Protein AF-A0A842HIH7-F1 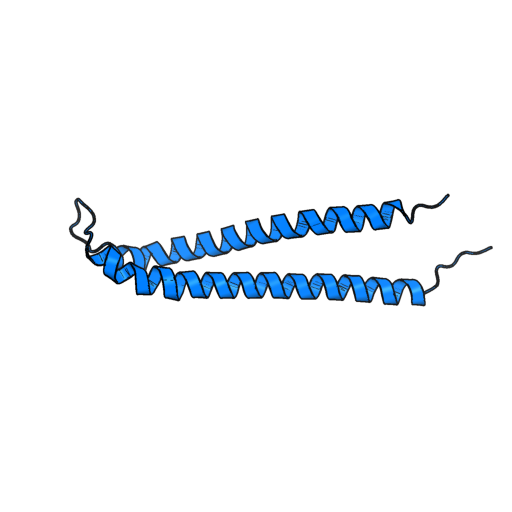(afdb_monomer)

Structure (mmCIF, N/CA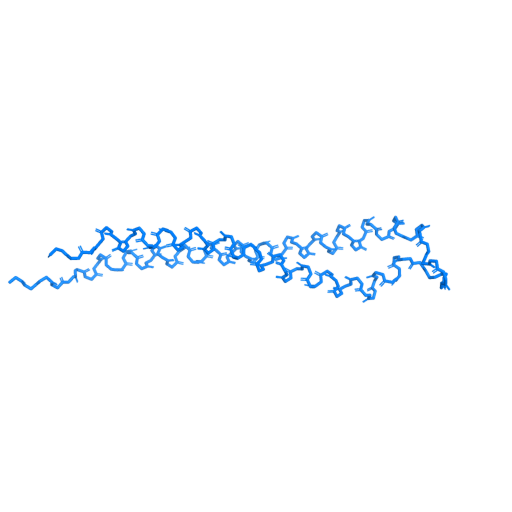/C/O backbone):
data_AF-A0A842HIH7-F1
#
_entry.id   AF-A0A842HIH7-F1
#
loop_
_atom_site.group_PDB
_atom_site.id
_atom_site.type_symbol
_atom_site.label_atom_id
_atom_site.label_alt_id
_atom_site.label_comp_id
_atom_site.label_asym_id
_atom_site.label_entity_id
_atom_site.label_seq_id
_atom_site.pdbx_PDB_ins_code
_atom_site.Cartn_x
_atom_site.Cartn_y
_atom_site.Cartn_z
_atom_site.occupancy
_atom_site.B_iso_or_equiv
_atom_site.auth_seq_id
_atom_site.auth_comp_id
_atom_site.auth_asym_id
_atom_site.auth_atom_id
_atom_site.pdbx_PDB_model_num
ATOM 1 N N . MET A 1 1 ? -29.312 6.437 46.058 1.00 50.38 1 MET A N 1
ATOM 2 C CA . MET A 1 1 ? -28.886 5.415 45.086 1.00 50.38 1 MET A CA 1
ATOM 3 C C . MET A 1 1 ? -27.870 6.079 44.171 1.00 50.38 1 MET A C 1
ATOM 5 O O . MET A 1 1 ? -28.249 6.729 43.211 1.00 50.38 1 MET A O 1
ATOM 9 N N . SER A 1 2 ? -26.602 6.107 44.581 1.00 57.19 2 SER A N 1
ATOM 10 C CA . SER A 1 2 ? -25.519 6.648 43.760 1.00 57.19 2 SER A CA 1
ATOM 11 C C . SER A 1 2 ? -25.033 5.517 42.867 1.00 57.19 2 SER A C 1
ATOM 13 O O . SER A 1 2 ? -24.237 4.692 43.315 1.00 57.19 2 SER A O 1
ATOM 15 N N . ASP A 1 3 ? -25.533 5.455 41.637 1.00 60.69 3 ASP A N 1
ATOM 16 C CA . ASP A 1 3 ? -24.979 4.583 40.604 1.00 60.69 3 ASP A CA 1
ATOM 17 C C . ASP A 1 3 ? -23.606 5.126 40.190 1.00 60.69 3 ASP A C 1
ATOM 19 O O . ASP A 1 3 ? -23.423 5.744 39.145 1.00 60.69 3 ASP A O 1
ATOM 23 N N . THR A 1 4 ? -22.613 4.954 41.063 1.00 67.81 4 THR A N 1
ATOM 24 C CA . THR A 1 4 ? -21.209 5.053 40.683 1.00 67.81 4 THR A CA 1
ATOM 25 C C . THR A 1 4 ? -20.913 3.847 39.796 1.00 67.81 4 THR A C 1
ATOM 27 O O . THR A 1 4 ? -20.966 2.722 40.301 1.00 67.81 4 THR A O 1
ATOM 30 N N . PRO A 1 5 ? -20.632 4.028 38.493 1.00 63.78 5 PRO A N 1
ATOM 31 C CA . PRO A 1 5 ? -20.384 2.906 37.602 1.00 63.78 5 PRO A CA 1
ATOM 32 C C . PRO A 1 5 ? -19.177 2.101 38.091 1.00 63.78 5 PRO A C 1
ATOM 34 O O . PRO A 1 5 ? -18.113 2.660 38.365 1.00 63.78 5 PRO A O 1
ATOM 37 N N . ASP A 1 6 ? -19.348 0.781 38.191 1.00 69.38 6 ASP A N 1
ATOM 38 C CA . ASP A 1 6 ? -18.313 -0.144 38.648 1.00 69.38 6 ASP A CA 1
ATOM 39 C C . ASP A 1 6 ? -17.038 -0.003 37.779 1.00 69.38 6 ASP A C 1
ATOM 41 O O . ASP A 1 6 ? -17.088 -0.240 36.558 1.00 69.38 6 ASP A O 1
ATOM 45 N N . PRO A 1 7 ? -15.879 0.361 38.367 1.00 61.97 7 PRO A N 1
ATOM 46 C CA . PRO A 1 7 ? -14.618 0.526 37.647 1.00 61.97 7 PRO A CA 1
ATOM 47 C C . PRO A 1 7 ? -14.127 -0.763 36.967 1.00 61.97 7 PRO A C 1
ATOM 49 O O . PRO A 1 7 ? -13.326 -0.686 36.032 1.00 61.97 7 PRO A O 1
ATOM 52 N N . LEU A 1 8 ? -14.607 -1.945 37.366 1.00 61.31 8 LEU A N 1
ATOM 53 C CA . LEU A 1 8 ? -14.252 -3.215 36.725 1.00 61.31 8 LEU A CA 1
ATOM 54 C C . LEU A 1 8 ? -14.980 -3.411 35.386 1.00 61.31 8 LEU A C 1
ATOM 56 O O . LEU A 1 8 ? -14.373 -3.876 34.415 1.00 61.31 8 LEU A O 1
ATOM 60 N N . SER A 1 9 ? -16.229 -2.945 35.282 1.00 68.75 9 SER A N 1
ATOM 61 C CA . SER A 1 9 ? -17.026 -3.016 34.047 1.00 68.75 9 SER A CA 1
ATOM 62 C C . SER A 1 9 ? -16.475 -2.125 32.918 1.00 68.75 9 SER A C 1
ATOM 64 O O . SER A 1 9 ? -16.646 -2.428 31.730 1.00 68.75 9 SER A O 1
ATOM 66 N N . SER A 1 10 ? -15.778 -1.040 33.281 1.00 65.06 10 SER A N 1
ATOM 67 C CA . SER A 1 10 ? -15.153 -0.092 32.348 1.00 65.06 10 SER A CA 1
ATOM 68 C C . SER A 1 10 ? -13.760 -0.542 31.888 1.00 65.06 10 SER A C 1
ATOM 70 O O . SER A 1 10 ? -13.390 -0.315 30.733 1.00 65.06 10 SER A O 1
ATOM 72 N N . ARG A 1 11 ? -13.001 -1.241 32.748 1.00 70.44 11 ARG A N 1
ATOM 73 C CA . ARG A 1 11 ? -11.682 -1.807 32.410 1.00 70.44 11 ARG A CA 1
ATOM 74 C C . ARG A 1 11 ? -11.781 -2.936 31.384 1.00 70.44 11 ARG A C 1
ATOM 76 O O . ARG A 1 11 ? -11.049 -2.901 30.397 1.00 70.44 11 ARG A O 1
ATOM 83 N N . GLY A 1 12 ? -12.704 -3.885 31.567 1.00 73.88 12 GLY A N 1
ATOM 84 C CA . GLY A 1 12 ? -12.901 -4.999 30.627 1.00 73.88 12 GLY A CA 1
ATOM 85 C C . GLY A 1 12 ? -13.333 -4.533 29.229 1.00 73.88 12 GLY A C 1
ATOM 86 O O . GLY A 1 12 ? -12.745 -4.940 28.227 1.00 73.88 12 GLY A O 1
ATOM 87 N N . ARG A 1 13 ? -14.284 -3.589 29.158 1.00 69.75 13 ARG A N 1
ATOM 88 C CA . ARG A 1 13 ? -14.729 -2.975 27.891 1.00 69.75 13 ARG A CA 1
ATOM 89 C C . ARG A 1 13 ? -13.622 -2.180 27.194 1.00 69.75 13 ARG A C 1
ATOM 91 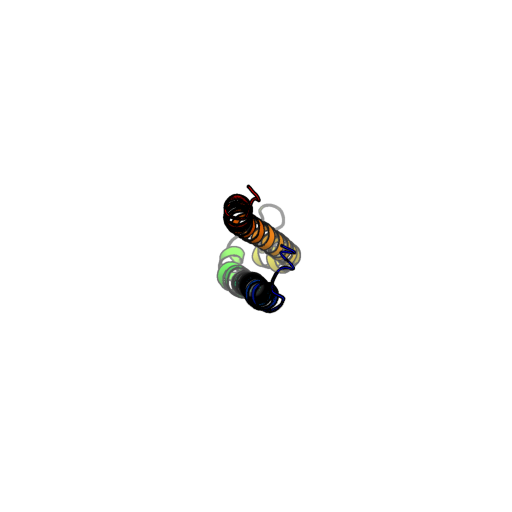O O . ARG A 1 13 ? -13.439 -2.333 25.990 1.00 69.75 13 ARG A O 1
ATOM 98 N N . ARG A 1 14 ? -12.827 -1.390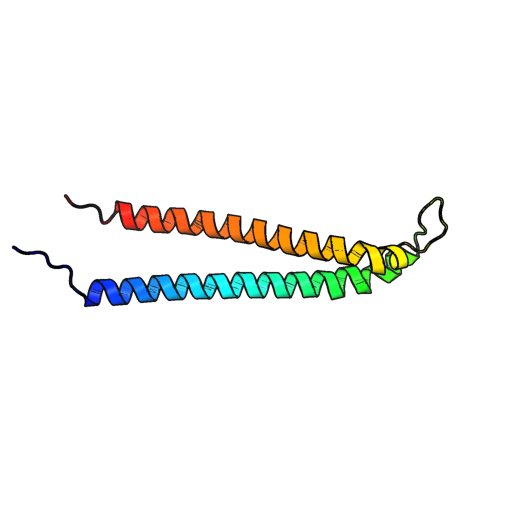 27.930 1.00 69.06 14 ARG A N 1
ATOM 99 C CA . ARG A 1 14 ? -11.664 -0.678 27.362 1.00 69.06 14 ARG A CA 1
ATOM 100 C C . ARG A 1 14 ? -10.629 -1.631 26.770 1.00 69.06 14 ARG A C 1
ATOM 102 O O . ARG A 1 14 ? -10.118 -1.362 25.689 1.00 69.06 14 ARG A O 1
ATOM 109 N N . GLN A 1 15 ? -10.335 -2.744 27.441 1.00 76.56 15 GLN A N 1
ATOM 110 C CA . GLN A 1 15 ? -9.386 -3.737 26.930 1.00 76.56 15 GLN A CA 1
ATOM 111 C C . GLN A 1 15 ? -9.890 -4.420 25.651 1.00 76.56 15 GLN A C 1
ATOM 113 O O . GLN A 1 15 ? -9.102 -4.634 24.729 1.00 76.56 15 GLN A O 1
ATOM 118 N N . ALA A 1 16 ? -11.193 -4.711 25.564 1.00 75.19 16 ALA A N 1
ATOM 119 C CA . ALA A 1 16 ? -11.806 -5.242 24.347 1.00 75.19 16 ALA A CA 1
ATOM 120 C C . ALA A 1 16 ? -11.700 -4.250 23.171 1.00 75.19 16 ALA A C 1
ATOM 122 O O . ALA A 1 16 ? -11.284 -4.639 22.079 1.00 75.19 16 ALA A O 1
ATOM 123 N N . LEU A 1 17 ? -11.969 -2.960 23.414 1.00 73.06 17 LEU A N 1
ATOM 124 C CA . LEU A 1 17 ? -11.827 -1.898 22.409 1.00 73.06 17 LEU A CA 1
ATOM 125 C C . LEU A 1 17 ? -10.373 -1.732 21.934 1.00 73.06 17 LEU A C 1
ATOM 127 O O . LEU A 1 17 ? -10.123 -1.656 20.733 1.00 73.06 17 LEU A O 1
ATOM 131 N N . LEU A 1 18 ? -9.402 -1.739 22.854 1.00 75.81 18 LEU A N 1
ATOM 132 C CA . LEU A 1 18 ? -7.975 -1.633 22.521 1.00 75.81 18 LEU A CA 1
ATOM 133 C C . LEU A 1 18 ? -7.480 -2.830 21.694 1.00 75.81 18 LEU A C 1
ATOM 135 O O . LEU A 1 18 ? -6.719 -2.645 20.745 1.00 75.81 18 LEU A O 1
ATOM 139 N N . ARG A 1 19 ? -7.934 -4.055 22.004 1.00 74.44 19 ARG A N 1
ATOM 140 C CA . ARG A 1 19 ? -7.595 -5.257 21.218 1.00 74.44 19 ARG A CA 1
ATOM 141 C C . ARG A 1 19 ? -8.166 -5.205 19.805 1.00 74.44 19 ARG A C 1
ATOM 143 O O . ARG A 1 19 ? -7.453 -5.556 18.866 1.00 74.44 19 ARG A O 1
ATOM 150 N N . ALA A 1 20 ? -9.408 -4.748 19.645 1.00 73.75 20 ALA A N 1
ATO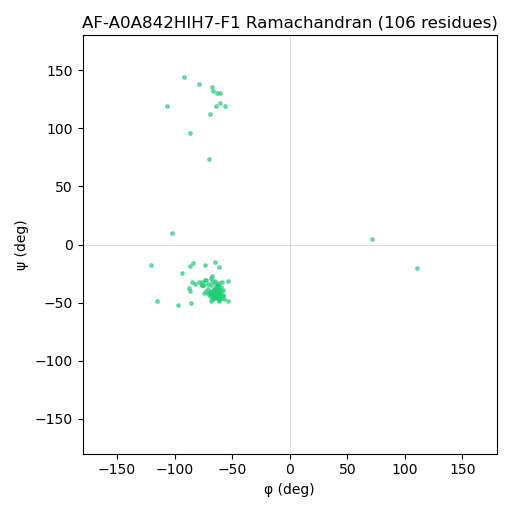M 151 C CA . ALA A 1 20 ? -10.012 -4.563 18.327 1.00 73.75 20 ALA A CA 1
ATOM 152 C C . ALA A 1 20 ? -9.227 -3.535 17.493 1.00 73.75 20 ALA A C 1
ATOM 154 O O . ALA A 1 20 ? -8.917 -3.788 16.329 1.00 73.75 20 ALA A O 1
ATOM 155 N N . TYR A 1 21 ? -8.814 -2.423 18.110 1.00 68.69 21 TYR A N 1
ATOM 156 C CA . TYR A 1 21 ? -7.988 -1.396 17.465 1.00 68.69 21 TYR A CA 1
ATOM 157 C C . TYR A 1 21 ? -6.613 -1.928 17.035 1.00 68.69 21 TYR A C 1
ATOM 159 O O . TYR A 1 21 ? -6.151 -1.670 15.923 1.00 68.69 21 TYR A O 1
ATOM 167 N N . TRP A 1 22 ? -5.971 -2.725 17.891 1.00 74.19 22 TRP A N 1
ATOM 168 C CA . TRP A 1 22 ? -4.673 -3.331 17.600 1.00 74.19 22 TRP A CA 1
ATOM 169 C C . TRP A 1 22 ? -4.732 -4.303 16.418 1.00 74.19 22 TRP A C 1
ATOM 171 O O . TRP A 1 22 ? -3.896 -4.244 15.515 1.00 74.19 22 TRP A O 1
ATOM 181 N N . HIS A 1 23 ? -5.753 -5.163 16.383 1.00 73.25 23 HIS A N 1
ATOM 182 C CA . HIS A 1 23 ? -5.929 -6.131 15.299 1.00 73.25 23 HIS A CA 1
ATOM 183 C C . HIS A 1 23 ? -6.165 -5.443 13.947 1.00 73.25 23 HIS A C 1
ATOM 185 O O . HIS A 1 23 ? -5.666 -5.893 12.917 1.00 73.25 23 HIS A O 1
ATOM 191 N N . LYS A 1 24 ? -6.869 -4.306 13.953 1.00 72.19 24 LYS A N 1
ATOM 192 C CA . LYS A 1 24 ? -7.027 -3.465 12.762 1.00 72.19 24 LYS A CA 1
ATOM 193 C C . LYS A 1 24 ? -5.714 -2.878 12.279 1.00 72.19 24 LYS A C 1
ATOM 195 O O . LYS A 1 24 ? -5.437 -2.923 11.084 1.00 72.19 24 LYS A O 1
ATOM 200 N N . ASN A 1 25 ? -4.916 -2.337 13.195 1.00 75.00 25 ASN A N 1
ATOM 201 C CA . ASN A 1 25 ? -3.630 -1.755 12.839 1.00 75.00 25 ASN A CA 1
ATOM 202 C C . ASN A 1 25 ? -2.702 -2.817 12.223 1.00 75.00 25 ASN A C 1
ATOM 204 O O . ASN A 1 25 ? -2.041 -2.558 11.222 1.00 75.00 25 ASN A O 1
ATOM 208 N N . LEU A 1 26 ? -2.737 -4.047 12.748 1.00 76.25 26 LEU A N 1
ATOM 209 C CA . LEU A 1 26 ? -2.039 -5.199 12.170 1.00 76.25 26 LEU A CA 1
ATOM 210 C C . LEU A 1 26 ? -2.547 -5.579 10.770 1.00 76.25 26 LEU A C 1
ATOM 212 O O . LEU A 1 26 ? -1.734 -5.859 9.895 1.00 76.25 26 LEU A O 1
ATOM 216 N N . LEU A 1 27 ? -3.860 -5.558 10.528 1.00 77.81 27 LEU A N 1
ATOM 217 C CA . LEU A 1 27 ? -4.435 -5.801 9.196 1.00 77.81 27 LEU A CA 1
ATOM 218 C C . LEU A 1 27 ? -4.040 -4.719 8.181 1.00 77.81 27 LEU A C 1
ATOM 220 O O . LEU A 1 27 ? -3.767 -5.038 7.027 1.00 77.81 27 LEU A O 1
ATOM 224 N N . LEU A 1 28 ? -3.966 -3.454 8.604 1.00 73.94 28 LEU A N 1
ATOM 225 C CA . LEU A 1 28 ? -3.502 -2.344 7.763 1.00 73.94 28 LEU A CA 1
ATOM 226 C C . LEU A 1 28 ? -2.019 -2.479 7.426 1.00 73.94 28 LEU A C 1
ATOM 228 O O . LEU A 1 28 ? -1.644 -2.380 6.259 1.00 73.94 28 LEU A O 1
ATOM 232 N N . MET A 1 29 ? -1.191 -2.769 8.433 1.00 78.50 29 MET A N 1
ATOM 233 C CA . MET A 1 29 ? 0.235 -3.045 8.252 1.00 78.50 29 MET A CA 1
ATOM 234 C C . MET A 1 29 ? 0.444 -4.243 7.316 1.00 78.50 29 MET A C 1
ATOM 236 O O . MET A 1 29 ? 1.217 -4.148 6.365 1.00 78.50 29 MET A O 1
ATOM 240 N N . GLY A 1 30 ? -0.295 -5.339 7.520 1.00 80.38 30 GLY A N 1
ATOM 241 C CA . GLY A 1 30 ? -0.237 -6.533 6.675 1.00 80.38 30 GLY A CA 1
ATOM 242 C C . GLY A 1 30 ? -0.715 -6.287 5.242 1.00 80.38 30 GLY A C 1
ATOM 243 O O . GLY A 1 30 ? -0.102 -6.785 4.300 1.00 80.38 30 GLY A O 1
ATOM 244 N N . GLY A 1 31 ? -1.757 -5.474 5.047 1.00 77.75 31 GLY A N 1
ATOM 245 C CA . GLY A 1 31 ? -2.230 -5.073 3.720 1.00 77.75 31 GLY A CA 1
ATOM 246 C C . GLY A 1 31 ? -1.220 -4.197 2.980 1.00 77.75 31 GLY A C 1
ATOM 247 O O . GLY A 1 31 ? -0.971 -4.419 1.797 1.00 77.75 31 GLY A O 1
ATOM 248 N N . CYS A 1 32 ? -0.583 -3.262 3.689 1.00 78.56 32 CYS A N 1
ATOM 249 C CA . CYS A 1 32 ? 0.492 -2.436 3.147 1.00 78.56 32 CYS A CA 1
ATOM 250 C C . CYS A 1 32 ? 1.687 -3.302 2.719 1.00 78.56 32 CYS A C 1
ATOM 252 O O . CYS A 1 32 ? 2.164 -3.176 1.595 1.00 78.56 32 CYS A O 1
ATOM 254 N N . LEU A 1 33 ? 2.100 -4.256 3.563 1.00 81.12 33 LEU A N 1
ATOM 255 C CA . LEU A 1 33 ? 3.193 -5.187 3.263 1.00 81.12 33 LEU A CA 1
ATOM 256 C C . LEU A 1 33 ? 2.878 -6.094 2.069 1.00 81.12 33 LEU A C 1
ATOM 258 O O . LEU A 1 33 ? 3.730 -6.314 1.213 1.00 81.12 33 LEU A O 1
ATOM 262 N N . THR A 1 34 ? 1.649 -6.608 2.006 1.00 80.69 34 THR A N 1
ATOM 263 C CA . THR A 1 34 ? 1.210 -7.509 0.933 1.00 80.69 34 THR A CA 1
ATOM 264 C C . THR A 1 34 ? 1.143 -6.773 -0.396 1.00 80.69 34 THR A C 1
ATOM 266 O O . THR A 1 34 ? 1.614 -7.287 -1.406 1.00 80.69 34 THR A O 1
ATOM 269 N N . LEU A 1 35 ? 0.598 -5.555 -0.411 1.00 78.50 35 LEU A N 1
ATOM 270 C CA . LEU A 1 35 ? 0.531 -4.756 -1.627 1.00 78.50 35 LEU A CA 1
ATOM 271 C C . LEU A 1 35 ? 1.911 -4.289 -2.074 1.00 78.50 35 LEU A C 1
ATOM 273 O O . LEU A 1 35 ? 2.216 -4.360 -3.259 1.00 78.50 35 LEU A O 1
ATOM 277 N N . TRP A 1 36 ? 2.756 -3.872 -1.135 1.00 78.94 36 TRP A N 1
ATOM 278 C CA . TRP A 1 36 ? 4.145 -3.541 -1.418 1.00 78.94 36 TRP A CA 1
ATOM 279 C C . TRP A 1 36 ? 4.888 -4.740 -2.027 1.00 78.94 36 TRP A C 1
ATOM 281 O O . TRP A 1 36 ? 5.548 -4.597 -3.056 1.00 78.94 36 TRP A O 1
ATOM 291 N N . ALA A 1 37 ? 4.701 -5.942 -1.471 1.00 80.31 37 ALA A N 1
ATOM 292 C CA . ALA A 1 37 ? 5.274 -7.174 -2.006 1.00 80.31 37 ALA A CA 1
ATOM 293 C C . ALA A 1 37 ? 4.712 -7.530 -3.393 1.00 80.31 37 ALA A C 1
ATOM 295 O O . ALA A 1 37 ? 5.481 -7.845 -4.296 1.00 80.31 37 ALA A O 1
ATOM 296 N N . LEU A 1 38 ? 3.395 -7.438 -3.601 1.00 77.06 38 LEU A N 1
ATOM 297 C CA . LEU A 1 38 ? 2.755 -7.687 -4.898 1.00 77.06 38 LEU A CA 1
ATOM 298 C C . LEU A 1 38 ? 3.179 -6.668 -5.958 1.00 77.06 38 LEU A C 1
ATOM 300 O O . LEU A 1 38 ? 3.389 -7.031 -7.111 1.00 77.06 38 LEU A O 1
ATOM 304 N N . ALA A 1 39 ? 3.329 -5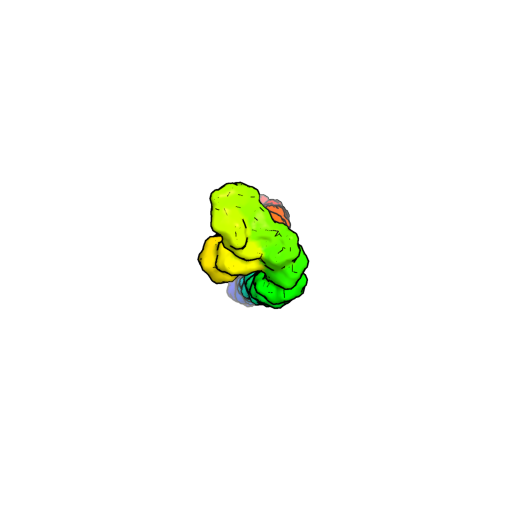.401 -5.592 1.00 72.69 39 ALA A N 1
ATOM 305 C CA . ALA A 1 39 ? 3.731 -4.367 -6.529 1.00 72.69 39 ALA A CA 1
ATOM 306 C C . ALA A 1 39 ? 5.224 -4.470 -6.884 1.00 72.69 39 ALA A C 1
ATOM 308 O O . ALA A 1 39 ? 5.575 -4.375 -8.061 1.00 72.69 39 ALA A O 1
ATOM 309 N N . GLY A 1 40 ? 6.087 -4.741 -5.899 1.00 72.56 40 GLY A N 1
ATOM 310 C CA . GLY A 1 40 ? 7.521 -4.951 -6.108 1.00 72.56 40 GLY A CA 1
ATOM 311 C C . GLY A 1 40 ? 7.839 -6.242 -6.868 1.00 72.56 40 GLY A C 1
ATOM 312 O O . GLY A 1 40 ? 8.577 -6.212 -7.850 1.00 72.56 40 GLY A O 1
ATOM 313 N N . LEU A 1 41 ? 7.255 -7.373 -6.459 1.00 70.06 41 LEU A N 1
ATOM 314 C CA . LEU A 1 41 ? 7.538 -8.692 -7.043 1.00 70.06 41 LEU A CA 1
ATOM 315 C C . LEU A 1 41 ? 6.661 -9.003 -8.269 1.00 70.06 41 LEU A C 1
ATOM 317 O O . LEU A 1 41 ? 7.136 -9.596 -9.235 1.00 70.06 41 LEU A O 1
ATOM 321 N N . GLY A 1 42 ? 5.388 -8.603 -8.254 1.00 67.44 42 GLY A N 1
ATOM 322 C CA . GLY A 1 42 ? 4.405 -8.931 -9.293 1.00 67.44 42 GLY A CA 1
ATOM 323 C C . GLY A 1 42 ? 4.416 -7.978 -10.490 1.00 67.44 42 GLY A C 1
ATOM 324 O O . GLY A 1 42 ? 4.512 -8.425 -11.630 1.00 67.44 42 GLY A O 1
ATOM 325 N N . CYS A 1 43 ? 4.361 -6.664 -10.266 1.00 61.88 43 CYS A N 1
ATOM 326 C CA . CYS A 1 43 ? 4.393 -5.697 -11.374 1.00 61.88 43 CYS A CA 1
ATOM 327 C C . CYS A 1 43 ? 5.821 -5.321 -11.790 1.00 61.88 43 CYS A C 1
ATOM 329 O O . CYS A 1 43 ? 6.097 -5.211 -12.983 1.00 61.88 43 CYS A O 1
ATOM 331 N N . GLY A 1 44 ? 6.731 -5.150 -10.826 1.00 62.03 44 GLY A N 1
ATOM 332 C CA . GLY A 1 44 ? 8.099 -4.690 -11.086 1.00 62.03 44 GLY A CA 1
ATOM 333 C C . GLY A 1 44 ? 9.027 -5.723 -11.734 1.00 62.03 44 GLY A C 1
ATOM 334 O O . GLY A 1 44 ? 9.913 -5.336 -12.486 1.00 62.03 44 GLY A O 1
ATOM 335 N N . VAL A 1 45 ? 8.834 -7.023 -11.477 1.00 61.88 45 VAL A N 1
ATOM 336 C CA . VAL A 1 45 ? 9.765 -8.081 -11.931 1.00 61.88 45 VAL A CA 1
ATOM 337 C C . VAL A 1 45 ? 9.117 -9.039 -12.932 1.00 61.88 45 VAL A C 1
ATOM 339 O O . VAL A 1 45 ? 9.680 -9.281 -13.999 1.00 61.88 45 VAL A O 1
ATOM 342 N N . LEU A 1 46 ? 7.919 -9.556 -12.637 1.00 63.50 46 LEU A N 1
ATOM 343 C CA . LEU A 1 46 ? 7.212 -10.494 -13.522 1.00 63.50 46 LEU A CA 1
ATOM 344 C C . LEU A 1 46 ? 6.684 -9.818 -14.797 1.00 63.50 46 LEU A C 1
ATOM 346 O O . LEU A 1 46 ? 6.838 -10.360 -15.891 1.00 63.50 46 LEU A O 1
ATOM 350 N N . TRP A 1 47 ? 6.107 -8.618 -14.678 1.00 63.53 47 TRP A N 1
ATOM 351 C CA . TRP A 1 47 ? 5.531 -7.903 -15.823 1.00 63.53 47 TRP A CA 1
ATOM 352 C C . TRP A 1 47 ? 6.531 -7.035 -16.593 1.00 63.53 47 TRP A C 1
ATOM 354 O O . TRP A 1 47 ? 6.286 -6.730 -17.758 1.00 63.53 47 TRP A O 1
ATOM 364 N N . ALA A 1 48 ? 7.676 -6.682 -15.999 1.00 62.78 48 ALA A N 1
ATOM 365 C CA . ALA A 1 48 ? 8.692 -5.851 -16.650 1.00 62.78 48 ALA A CA 1
ATOM 366 C C . ALA A 1 48 ? 9.283 -6.502 -17.912 1.00 62.78 48 ALA A C 1
ATOM 368 O O . ALA A 1 48 ? 9.477 -5.818 -18.916 1.00 62.78 48 ALA A O 1
ATOM 369 N N . ASN A 1 49 ? 9.494 -7.823 -17.906 1.00 61.09 49 ASN A N 1
ATOM 370 C CA . ASN A 1 49 ? 9.963 -8.558 -19.088 1.00 61.09 49 ASN A CA 1
ATOM 371 C C . ASN A 1 49 ? 8.912 -8.619 -20.207 1.00 61.09 49 ASN A C 1
ATOM 373 O O . ASN A 1 49 ? 9.269 -8.565 -21.382 1.00 61.09 49 ASN A O 1
ATOM 377 N N . TRP A 1 50 ? 7.622 -8.703 -19.863 1.00 67.88 50 TRP A N 1
ATOM 378 C CA . TRP A 1 50 ? 6.540 -8.645 -20.850 1.00 67.88 50 TRP A CA 1
ATOM 379 C C . TRP A 1 50 ? 6.363 -7.221 -21.396 1.00 67.88 50 TRP A C 1
ATOM 381 O O . TRP A 1 50 ? 6.233 -7.041 -22.602 1.00 67.88 50 TRP A O 1
ATOM 391 N N . LEU A 1 51 ? 6.461 -6.196 -20.538 1.00 63.16 51 LEU A N 1
ATOM 392 C CA . LEU A 1 51 ? 6.424 -4.786 -20.942 1.00 63.16 51 LEU A CA 1
ATOM 393 C C . LEU A 1 51 ? 7.599 -4.412 -21.846 1.00 63.16 51 LEU A C 1
ATOM 395 O O . LEU A 1 51 ? 7.405 -3.627 -22.760 1.00 63.16 51 LEU A O 1
ATOM 399 N N . ASN A 1 52 ? 8.792 -4.974 -21.641 1.00 64.44 52 ASN A N 1
ATOM 400 C CA . ASN A 1 52 ? 9.956 -4.699 -22.492 1.00 64.44 52 ASN A CA 1
ATOM 401 C C . ASN A 1 52 ? 9.804 -5.176 -23.944 1.00 64.44 52 ASN A C 1
ATOM 403 O O . ASN A 1 52 ? 10.581 -4.753 -24.794 1.00 64.44 52 ASN A O 1
ATOM 407 N N . GLN A 1 53 ? 8.822 -6.033 -24.242 1.00 69.25 53 GLN A N 1
ATOM 408 C CA . GLN A 1 53 ? 8.485 -6.393 -25.625 1.00 69.25 53 GLN A CA 1
ATOM 409 C C . GLN A 1 53 ? 7.752 -5.254 -26.347 1.00 69.25 53 GLN A C 1
ATOM 411 O O . GLN A 1 53 ? 7.706 -5.221 -27.575 1.00 69.25 53 GLN A O 1
ATOM 416 N N . TRP A 1 54 ? 7.204 -4.307 -25.585 1.00 67.06 54 TRP A N 1
ATOM 417 C CA . TRP A 1 54 ? 6.514 -3.131 -26.079 1.00 67.06 54 TRP A CA 1
ATOM 418 C C . TRP A 1 54 ? 7.425 -1.920 -25.862 1.00 67.06 54 TRP A C 1
ATOM 420 O O . TRP A 1 54 ? 7.814 -1.584 -24.746 1.00 67.06 54 TRP A O 1
ATOM 430 N N . ASN A 1 55 ? 7.796 -1.253 -26.947 1.00 71.06 55 ASN A N 1
ATOM 431 C CA . ASN A 1 55 ? 8.525 0.009 -26.874 1.00 71.06 55 ASN A CA 1
ATOM 432 C C . ASN A 1 55 ? 7.519 1.156 -26.887 1.00 71.06 55 ASN A C 1
ATOM 434 O O . ASN A 1 55 ? 6.497 1.063 -27.572 1.00 71.06 55 ASN A O 1
ATOM 438 N N . LEU A 1 56 ? 7.794 2.239 -26.151 1.00 69.81 56 LEU A N 1
ATOM 439 C CA . LEU A 1 56 ? 6.931 3.416 -26.230 1.00 69.81 56 LEU A CA 1
ATOM 440 C C . LEU A 1 56 ? 6.934 3.936 -27.679 1.00 69.81 56 LEU A C 1
ATOM 442 O O . LEU A 1 56 ? 8.008 4.266 -28.206 1.00 69.81 56 LEU A O 1
ATOM 446 N N . PRO A 1 57 ? 5.761 4.028 -28.333 1.00 61.03 57 PRO A N 1
ATOM 447 C CA . PRO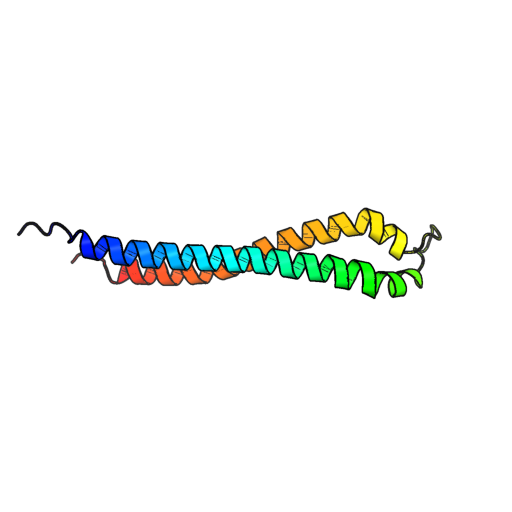 A 1 57 ? 5.682 4.549 -29.686 1.00 61.03 57 PRO A CA 1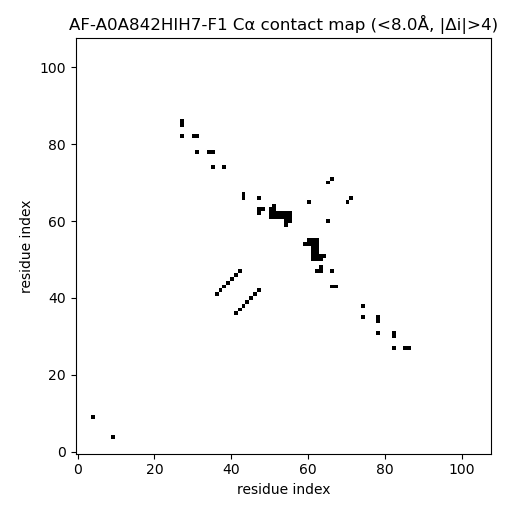
ATOM 448 C C . PRO A 1 57 ? 6.112 6.022 -29.679 1.00 61.03 57 PRO A C 1
ATOM 450 O O . PRO A 1 57 ? 5.517 6.847 -28.990 1.00 61.03 57 PRO A O 1
ATOM 453 N N . GLY A 1 58 ? 7.179 6.339 -30.419 1.00 69.00 58 GLY A N 1
ATOM 454 C CA . GLY A 1 58 ? 7.709 7.699 -30.584 1.00 69.00 58 GLY A CA 1
ATOM 455 C C . GLY A 1 58 ? 9.062 7.982 -29.919 1.00 69.00 58 GLY A C 1
ATOM 456 O O . GLY A 1 58 ? 9.742 8.906 -30.352 1.00 69.00 58 GLY A O 1
ATOM 457 N N . THR A 1 59 ? 9.501 7.193 -28.930 1.00 68.44 59 THR A N 1
ATOM 458 C CA . THR A 1 59 ? 10.803 7.403 -28.250 1.00 68.44 59 THR A CA 1
ATOM 459 C C . THR A 1 59 ? 11.759 6.217 -28.355 1.00 68.44 59 THR A C 1
ATOM 461 O O . THR A 1 59 ? 12.953 6.385 -28.126 1.00 68.44 59 THR A O 1
ATOM 464 N N . GLY A 1 60 ? 11.261 5.019 -28.693 1.00 70.38 60 GLY A N 1
ATOM 465 C CA . GLY A 1 60 ? 12.083 3.807 -28.823 1.00 70.38 60 GLY A CA 1
ATOM 466 C C . GLY A 1 60 ? 12.597 3.244 -27.493 1.00 70.38 60 GLY A C 1
ATOM 467 O O . GLY A 1 60 ? 13.358 2.280 -27.500 1.00 70.38 60 GLY A O 1
ATOM 468 N N . TYR A 1 61 ? 12.183 3.816 -26.356 1.00 70.25 61 TYR A N 1
ATOM 469 C CA . TYR A 1 61 ? 12.571 3.327 -25.037 1.00 70.25 61 TYR A CA 1
ATOM 470 C C . TYR A 1 61 ? 11.744 2.095 -24.632 1.00 70.25 61 TYR A C 1
ATOM 472 O O . TYR A 1 61 ? 10.517 2.104 -24.814 1.00 70.25 61 TYR A O 1
ATOM 480 N N . PRO A 1 62 ? 12.377 1.072 -24.026 1.00 71.75 62 PRO A N 1
ATOM 481 C CA . PRO A 1 62 ? 11.661 -0.088 -23.510 1.00 71.75 62 PRO A CA 1
ATOM 482 C C . PRO A 1 62 ? 10.701 0.333 -22.392 1.00 71.75 62 PRO A C 1
ATOM 484 O O . PRO A 1 62 ? 11.113 1.025 -21.453 1.00 71.75 62 PRO A O 1
ATOM 487 N N . LEU A 1 63 ? 9.430 -0.091 -22.447 1.00 72.12 63 LEU A N 1
ATOM 488 C CA . LEU A 1 63 ? 8.441 0.268 -21.418 1.00 72.12 63 LEU A CA 1
ATOM 489 C C . LEU A 1 63 ? 8.863 -0.190 -20.016 1.00 72.12 63 LEU A C 1
ATOM 491 O O . LEU A 1 63 ? 8.573 0.501 -19.038 1.00 72.12 63 LEU A O 1
ATOM 495 N N . GLY A 1 64 ? 9.582 -1.311 -19.905 1.00 71.69 64 GLY A N 1
ATOM 496 C CA . GLY A 1 64 ? 10.123 -1.780 -18.630 1.00 71.69 64 GLY A CA 1
ATOM 497 C C . GLY A 1 64 ? 11.125 -0.796 -18.018 1.00 71.69 64 GLY A C 1
ATOM 498 O O . GLY A 1 64 ? 11.126 -0.593 -16.805 1.00 71.69 64 GLY A O 1
ATOM 499 N N . PHE A 1 65 ? 11.910 -0.101 -18.847 1.00 70.69 65 PHE A N 1
ATOM 500 C CA . PHE A 1 65 ? 12.865 0.917 -18.396 1.00 70.69 65 PHE A CA 1
ATOM 501 C C . PHE A 1 65 ? 12.160 2.184 -17.886 1.00 70.69 65 PHE A C 1
ATOM 503 O O . PHE A 1 65 ? 12.553 2.759 -16.873 1.00 70.69 65 PHE A O 1
ATOM 510 N N . TRP A 1 66 ? 11.072 2.594 -18.544 1.00 74.94 66 TRP A N 1
ATOM 511 C CA . TRP A 1 66 ? 10.221 3.690 -18.068 1.00 74.94 66 TRP A CA 1
ATOM 512 C C . TRP A 1 66 ? 9.551 3.342 -16.731 1.00 74.94 66 TRP A C 1
ATOM 514 O O . TRP A 1 66 ? 9.521 4.164 -15.813 1.00 74.94 66 TRP A O 1
ATOM 524 N N . PHE A 1 67 ? 9.079 2.101 -16.584 1.00 71.69 67 PHE A N 1
ATOM 525 C CA . PHE A 1 67 ? 8.450 1.622 -15.353 1.00 71.69 67 PHE A CA 1
ATOM 526 C C . PHE A 1 67 ? 9.440 1.528 -14.182 1.00 71.69 67 PHE A C 1
ATOM 528 O O . PHE A 1 67 ? 9.064 1.790 -13.042 1.00 71.69 67 PHE A O 1
ATOM 535 N N . ALA A 1 68 ? 10.717 1.240 -14.443 1.00 71.69 68 ALA A N 1
ATOM 536 C CA . ALA A 1 68 ? 11.747 1.238 -13.405 1.00 71.69 68 ALA A CA 1
ATOM 537 C C . ALA A 1 68 ? 11.931 2.620 -12.741 1.00 71.69 68 ALA A C 1
ATOM 539 O O . ALA A 1 68 ? 12.207 2.692 -11.547 1.00 71.69 68 ALA A O 1
ATOM 540 N N . HIS A 1 69 ? 11.737 3.712 -13.490 1.00 70.19 69 HIS A N 1
ATOM 541 C CA . HIS A 1 69 ? 11.896 5.085 -12.991 1.00 70.19 69 HIS A CA 1
ATOM 542 C C . HIS A 1 69 ? 10.571 5.735 -12.555 1.00 70.19 69 HIS A C 1
ATOM 544 O O . HIS A 1 69 ? 10.464 6.250 -11.446 1.00 70.19 69 HIS A O 1
ATOM 550 N N . GLN A 1 70 ? 9.553 5.718 -13.419 1.00 72.62 70 GLN A N 1
ATOM 551 C CA . GLN A 1 70 ? 8.248 6.355 -13.177 1.00 72.62 70 GLN A CA 1
ATOM 552 C C . GLN A 1 70 ? 7.226 5.379 -12.580 1.00 72.62 70 GLN A C 1
ATOM 554 O O . GLN A 1 70 ? 6.305 5.777 -11.873 1.00 72.62 70 GLN A O 1
ATOM 559 N N . GLY A 1 71 ? 7.387 4.077 -12.801 1.00 76.00 71 GLY A N 1
ATOM 560 C CA . GLY A 1 71 ? 6.480 3.070 -12.247 1.00 76.00 71 GLY A CA 1
ATOM 561 C C . GLY A 1 71 ? 6.587 2.939 -10.728 1.00 76.00 71 GLY A C 1
ATOM 562 O O . GLY A 1 71 ? 5.577 2.675 -10.080 1.00 76.00 71 GLY A O 1
ATOM 563 N N . ALA A 1 72 ? 7.755 3.219 -10.137 1.00 74.56 72 ALA A N 1
ATOM 564 C CA . ALA A 1 72 ? 7.930 3.232 -8.684 1.00 74.56 72 ALA A CA 1
ATOM 565 C C . ALA A 1 72 ? 6.985 4.232 -7.992 1.00 74.56 72 ALA A C 1
ATOM 567 O O . ALA A 1 72 ? 6.401 3.913 -6.955 1.00 74.56 72 ALA A O 1
ATOM 568 N N . ILE A 1 73 ? 6.765 5.412 -8.590 1.00 81.94 73 ILE A N 1
ATOM 569 C CA . ILE A 1 73 ? 5.862 6.415 -8.012 1.00 81.94 73 ILE A CA 1
ATOM 570 C C . ILE A 1 73 ? 4.392 6.021 -8.180 1.00 81.94 73 ILE A C 1
ATOM 572 O O . ILE A 1 73 ? 3.594 6.233 -7.272 1.00 81.94 73 ILE A O 1
ATOM 576 N N . ILE A 1 74 ? 4.036 5.374 -9.294 1.00 79.00 74 ILE A N 1
ATOM 577 C CA . ILE A 1 74 ? 2.682 4.845 -9.520 1.00 79.00 74 ILE A CA 1
ATOM 578 C C . ILE A 1 74 ? 2.375 3.741 -8.504 1.00 79.00 74 ILE A C 1
ATOM 580 O O . ILE A 1 74 ? 1.319 3.758 -7.875 1.00 79.00 74 ILE A O 1
ATOM 584 N N . VAL A 1 75 ? 3.316 2.818 -8.289 1.00 78.00 75 VAL A N 1
ATOM 585 C CA . VAL A 1 75 ? 3.226 1.778 -7.254 1.00 78.00 75 VAL A CA 1
ATOM 586 C C . VAL A 1 75 ? 3.058 2.397 -5.868 1.00 78.00 75 VAL A C 1
ATOM 588 O O . VAL A 1 75 ? 2.211 1.954 -5.089 1.00 78.00 75 VAL A O 1
ATOM 591 N N . PHE A 1 76 ? 3.818 3.449 -5.569 1.00 79.19 76 PHE A N 1
ATOM 592 C CA . PHE A 1 76 ? 3.727 4.159 -4.300 1.00 79.19 76 PHE A CA 1
ATOM 593 C C . PHE A 1 76 ? 2.337 4.780 -4.087 1.00 79.19 76 PHE A C 1
ATOM 595 O O . PHE A 1 76 ? 1.703 4.538 -3.059 1.00 79.19 76 PHE A O 1
ATOM 602 N N . VAL A 1 77 ? 1.810 5.500 -5.082 1.00 83.75 77 VAL A N 1
ATOM 603 C CA . VAL A 1 77 ? 0.468 6.103 -5.019 1.00 83.75 77 VAL A CA 1
ATOM 604 C C . VAL A 1 77 ? -0.619 5.034 -4.903 1.00 83.75 77 VAL A C 1
ATOM 606 O O . VAL A 1 77 ? -1.498 5.161 -4.052 1.00 83.75 77 VAL A O 1
ATOM 609 N N . LEU A 1 78 ? -0.550 3.955 -5.690 1.00 81.19 78 LEU A N 1
ATOM 610 C CA . LEU A 1 78 ? -1.493 2.834 -5.597 1.00 81.19 78 LEU A CA 1
ATOM 611 C C . LEU A 1 78 ? -1.473 2.184 -4.210 1.00 81.19 78 LEU A C 1
ATOM 613 O O . LEU A 1 78 ? -2.529 1.821 -3.693 1.00 81.19 78 LEU A O 1
ATOM 617 N N . THR A 1 79 ? -0.296 2.092 -3.586 1.00 81.44 79 THR A N 1
ATOM 618 C CA . THR A 1 79 ? -0.150 1.566 -2.223 1.00 81.44 79 THR A CA 1
ATOM 619 C C . THR A 1 79 ? -0.897 2.420 -1.204 1.00 81.44 79 THR A C 1
ATOM 621 O O . THR A 1 79 ? -1.666 1.897 -0.393 1.00 81.44 79 THR A O 1
ATOM 624 N N . ILE A 1 80 ? -0.751 3.743 -1.298 1.00 81.75 80 ILE A N 1
ATOM 625 C CA . ILE A 1 80 ? -1.465 4.697 -0.440 1.00 81.75 80 ILE A CA 1
ATOM 626 C C . ILE A 1 80 ? -2.980 4.638 -0.689 1.00 81.75 80 ILE A C 1
ATOM 628 O O . ILE A 1 80 ? -3.771 4.630 0.255 1.00 81.75 80 ILE A O 1
ATOM 632 N N . LEU A 1 81 ? -3.400 4.571 -1.953 1.00 80.31 81 LEU A N 1
ATOM 633 C CA . LEU A 1 81 ? -4.813 4.582 -2.336 1.00 80.31 81 LEU A CA 1
ATOM 634 C C . LEU A 1 81 ? -5.528 3.301 -1.882 1.00 80.31 81 LEU A C 1
ATOM 636 O O . LEU A 1 81 ? -6.636 3.359 -1.352 1.00 80.31 81 LEU A O 1
ATOM 640 N N . PHE A 1 82 ? -4.870 2.148 -2.000 1.00 79.25 82 PHE A N 1
ATOM 641 C CA . PHE A 1 82 ? -5.366 0.889 -1.450 1.00 79.25 82 PHE A CA 1
ATOM 642 C C . PHE A 1 82 ? -5.503 0.936 0.073 1.00 79.25 82 PHE A C 1
ATOM 644 O O . PHE A 1 82 ? -6.555 0.557 0.589 1.00 79.25 82 PHE A O 1
ATOM 651 N N . TYR A 1 83 ? -4.490 1.442 0.788 1.00 78.25 83 TYR A N 1
ATOM 652 C CA . TYR A 1 83 ? -4.578 1.658 2.235 1.00 78.25 83 TYR A CA 1
ATOM 653 C C . TYR A 1 83 ? -5.814 2.497 2.587 1.00 78.25 83 TYR A C 1
ATOM 655 O O . TYR A 1 83 ? -6.620 2.083 3.421 1.00 78.25 83 TYR A O 1
ATOM 663 N N . ALA A 1 84 ? -6.020 3.623 1.895 1.00 75.19 84 ALA A N 1
ATOM 664 C CA . ALA A 1 84 ? -7.154 4.509 2.133 1.00 75.19 84 ALA A CA 1
ATOM 665 C C . ALA A 1 84 ? -8.503 3.809 1.887 1.00 75.19 84 ALA A C 1
ATOM 667 O O . ALA A 1 84 ? -9.407 3.910 2.713 1.00 75.19 84 ALA A O 1
ATOM 668 N N . LEU A 1 85 ? -8.645 3.048 0.796 1.00 74.62 85 LEU A N 1
ATOM 669 C CA . LEU A 1 85 ? -9.879 2.318 0.472 1.00 74.62 85 LEU A CA 1
ATOM 670 C C . LEU A 1 85 ? -10.192 1.198 1.474 1.00 74.62 85 LEU A C 1
ATOM 672 O O . LEU A 1 85 ? -11.354 0.997 1.842 1.00 74.62 85 LEU A O 1
ATOM 676 N N . VAL A 1 86 ? -9.169 0.466 1.918 1.00 73.19 86 VAL A N 1
ATOM 677 C CA . VAL A 1 86 ? -9.316 -0.610 2.907 1.00 73.19 86 VAL A CA 1
ATOM 678 C C . VAL A 1 86 ? -9.673 -0.035 4.274 1.00 73.19 86 VAL A C 1
ATOM 680 O O . VAL A 1 86 ? -10.609 -0.530 4.904 1.00 73.19 86 VAL A O 1
ATOM 683 N N . MET A 1 87 ? -9.004 1.043 4.693 1.00 70.00 87 MET A N 1
ATOM 684 C CA . MET A 1 87 ? -9.311 1.762 5.931 1.00 70.00 87 MET A CA 1
ATOM 685 C C . MET A 1 87 ? -10.766 2.243 5.938 1.00 70.00 87 MET A C 1
ATOM 687 O O . MET A 1 87 ? -11.508 1.963 6.875 1.00 70.00 87 MET A O 1
ATOM 691 N N . ASN A 1 88 ? -11.214 2.854 4.839 1.00 70.31 88 ASN A N 1
ATOM 692 C CA . ASN A 1 88 ? -12.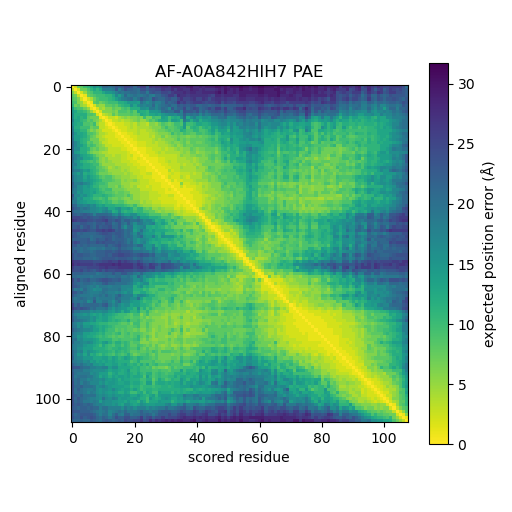567 3.395 4.713 1.00 70.31 88 ASN A CA 1
ATOM 693 C C . ASN A 1 88 ? -13.652 2.293 4.752 1.00 70.31 88 ASN A C 1
ATOM 695 O O . ASN A 1 88 ? -14.741 2.472 5.299 1.00 70.31 88 ASN A O 1
ATOM 699 N N . ARG A 1 89 ? -13.350 1.097 4.223 1.00 69.50 89 ARG A N 1
ATOM 700 C CA . ARG A 1 89 ? -14.226 -0.083 4.353 1.00 69.50 89 ARG A CA 1
ATOM 701 C C . ARG A 1 89 ? -14.265 -0.648 5.773 1.00 69.50 89 ARG A C 1
ATOM 703 O O . ARG A 1 89 ? -15.302 -1.176 6.179 1.00 69.50 89 ARG A O 1
ATOM 710 N N . LEU A 1 90 ? -13.154 -0.585 6.502 1.00 64.69 90 LEU A N 1
ATOM 711 C CA . LEU A 1 90 ? -13.057 -1.073 7.879 1.00 64.69 90 LEU A CA 1
ATOM 712 C C . LEU A 1 90 ? -13.720 -0.126 8.885 1.00 64.69 90 LEU A C 1
ATOM 714 O O . LEU A 1 90 ? -14.297 -0.600 9.867 1.00 64.69 90 LEU A O 1
ATOM 718 N N . ASP A 1 91 ? -13.653 1.182 8.644 1.00 66.62 91 ASP A N 1
ATOM 719 C CA . ASP A 1 91 ? -14.294 2.191 9.490 1.00 66.62 91 ASP A CA 1
ATOM 720 C C . ASP A 1 91 ? -15.814 2.097 9.430 1.00 66.62 91 ASP A C 1
ATOM 722 O O . ASP A 1 91 ? -16.453 1.995 10.478 1.00 66.62 91 ASP A O 1
ATOM 726 N N . LYS A 1 92 ? -16.388 1.938 8.229 1.00 65.44 92 LYS A N 1
ATOM 727 C CA . LYS A 1 92 ? -17.839 1.739 8.060 1.00 65.44 92 LYS A CA 1
ATOM 728 C C . LYS A 1 92 ? -18.410 0.584 8.883 1.00 65.44 92 LYS A C 1
ATOM 730 O O . LYS A 1 92 ? -19.567 0.632 9.281 1.00 65.44 92 LYS A O 1
ATOM 735 N N . LYS A 1 93 ? -17.628 -0.470 9.133 1.00 65.12 93 LYS A N 1
ATOM 736 C CA . LYS A 1 93 ? -18.078 -1.601 9.961 1.00 65.12 93 LYS A CA 1
ATOM 737 C C . LYS A 1 93 ? -18.017 -1.294 11.458 1.00 65.12 93 LYS A C 1
ATOM 739 O O . LYS A 1 93 ? -18.838 -1.802 12.207 1.00 65.12 93 LYS A O 1
ATOM 744 N N . HIS A 1 94 ? -17.055 -0.483 11.897 1.00 66.62 94 HIS A N 1
ATOM 745 C CA . HIS A 1 94 ? -16.901 -0.141 13.313 1.00 66.62 94 HIS A CA 1
ATOM 746 C C . HIS A 1 94 ? -17.828 0.976 13.777 1.00 66.62 94 HIS A C 1
ATOM 748 O O . HIS A 1 94 ? -18.289 0.909 14.911 1.00 66.62 94 HIS A O 1
ATOM 754 N N . GLU A 1 95 ? -18.137 1.961 12.932 1.00 66.00 95 GLU A N 1
ATOM 755 C CA . GLU A 1 95 ? -19.115 3.000 13.282 1.00 66.00 95 GLU A CA 1
ATOM 756 C C . GLU A 1 95 ? -20.490 2.398 13.587 1.00 66.00 95 GLU A C 1
ATOM 758 O O . GLU A 1 95 ? -21.130 2.781 14.561 1.00 66.00 95 GLU A O 1
ATOM 763 N N . VAL A 1 96 ? -20.912 1.395 12.810 1.00 66.25 96 VAL A N 1
ATOM 764 C CA . VAL A 1 96 ? -22.196 0.704 13.009 1.00 66.25 96 VAL A CA 1
ATOM 765 C C . VAL A 1 96 ? -22.217 -0.083 14.321 1.00 66.25 96 VAL A C 1
ATOM 767 O O . VAL A 1 96 ? -23.212 -0.052 15.041 1.00 66.25 96 VAL A O 1
ATOM 770 N N . GLU A 1 97 ? -21.122 -0.765 14.658 1.00 67.62 97 GLU A N 1
ATOM 771 C CA . GLU A 1 97 ? -21.006 -1.543 15.897 1.00 67.62 97 GLU A CA 1
ATOM 772 C C . GLU A 1 97 ? -20.953 -0.635 17.137 1.00 67.62 97 GLU A C 1
ATOM 774 O O . GLU A 1 97 ? -21.634 -0.888 18.130 1.00 67.62 97 GLU A O 1
ATOM 779 N N . LEU A 1 98 ? -20.213 0.476 17.059 1.00 69.25 98 LEU A N 1
ATOM 780 C CA . LEU A 1 98 ? -20.121 1.464 18.134 1.00 69.25 98 LEU A CA 1
ATOM 781 C C . LEU A 1 98 ? -21.454 2.199 18.350 1.00 69.25 98 LEU A C 1
ATOM 783 O O . LEU A 1 98 ? -21.866 2.393 19.493 1.00 69.25 98 LEU A O 1
ATOM 787 N N . ALA A 1 99 ? -22.153 2.559 17.269 1.00 71.44 99 ALA A N 1
ATOM 788 C CA . ALA A 1 99 ? -23.477 3.173 17.338 1.00 71.44 99 ALA A CA 1
ATOM 789 C C . ALA A 1 99 ? -24.509 2.239 17.991 1.00 71.44 99 ALA A C 1
ATOM 791 O O . ALA A 1 99 ? -25.315 2.689 18.806 1.00 71.44 99 ALA A O 1
ATOM 792 N N . ARG A 1 100 ? -24.441 0.931 17.707 1.00 66.62 100 ARG A N 1
ATOM 793 C CA . ARG A 1 100 ? -25.301 -0.082 18.339 1.00 66.62 100 ARG A CA 1
ATOM 794 C C . ARG A 1 100 ? -25.095 -0.145 19.851 1.00 66.62 100 ARG A C 1
ATOM 796 O O . ARG A 1 100 ? -26.060 -0.066 20.606 1.00 66.62 100 ARG A O 1
ATOM 803 N N . LEU A 1 101 ? -23.837 -0.192 20.289 1.00 68.25 101 LEU A N 1
ATOM 804 C CA . LEU A 1 101 ? -23.474 -0.261 21.707 1.00 68.25 101 LEU A CA 1
ATOM 805 C C . LEU A 1 101 ? -23.865 0.998 22.497 1.00 68.25 101 LEU A C 1
ATOM 807 O O . LEU A 1 101 ? -24.185 0.903 23.679 1.00 68.25 101 LEU A O 1
ATOM 811 N N . LEU A 1 102 ? -23.853 2.171 21.858 1.00 70.88 102 LEU A N 1
ATOM 812 C CA . LEU A 1 102 ? -24.320 3.419 22.470 1.00 70.88 102 LEU A CA 1
ATOM 813 C C . LEU A 1 102 ? -25.853 3.506 22.516 1.00 70.88 102 LEU A C 1
ATOM 815 O O . LEU A 1 102 ? -26.391 4.061 23.470 1.00 70.88 102 LEU A O 1
ATOM 819 N N . SER A 1 103 ? -26.554 2.927 21.534 1.00 67.69 103 SER A N 1
ATOM 820 C CA . SER A 1 103 ? -28.024 2.890 21.509 1.00 67.69 103 SER A CA 1
ATOM 821 C C . SER A 1 103 ? -28.634 1.929 22.537 1.00 67.69 103 SER A C 1
ATOM 823 O O . SER A 1 103 ? -29.704 2.206 23.065 1.00 67.69 103 SER A O 1
ATOM 825 N N . GLU A 1 104 ? -27.941 0.837 22.874 1.00 66.88 104 GLU A N 1
ATOM 826 C CA . GLU A 1 104 ? -28.385 -0.128 23.893 1.00 66.88 104 GLU A CA 1
ATOM 827 C C . GLU A 1 104 ? -28.020 0.295 25.331 1.00 66.88 104 GLU A C 1
ATOM 829 O O . GLU A 1 104 ? -28.570 -0.240 26.289 1.00 66.88 104 GLU A O 1
ATOM 834 N N . GLY A 1 105 ? -27.105 1.258 25.499 1.00 61.25 105 GLY A N 1
ATOM 835 C CA . GLY A 1 105 ? -26.644 1.764 26.801 1.00 61.25 105 GLY A CA 1
ATOM 836 C C . GLY A 1 105 ? -27.236 3.112 27.232 1.00 61.25 105 GLY A C 1
ATOM 837 O O . GLY A 1 105 ? -26.726 3.705 28.184 1.00 61.25 105 GLY A O 1
ATOM 838 N N . GLY A 1 106 ? -28.247 3.629 26.526 1.00 51.94 106 GLY A N 1
ATOM 839 C CA . GLY A 1 106 ? -28.875 4.917 26.835 1.00 51.94 106 GLY A CA 1
ATOM 840 C C . GLY A 1 106 ? -29.654 4.894 28.164 1.00 51.94 106 GLY A C 1
ATOM 841 O O . GLY A 1 106 ? -30.374 3.926 28.412 1.00 51.94 106 GLY A O 1
ATOM 842 N N . PRO A 1 107 ? -29.528 5.924 29.026 1.00 53.31 107 PRO A N 1
ATOM 843 C CA . PRO A 1 107 ? -30.271 6.005 30.282 1.00 53.31 107 PRO A CA 1
ATOM 844 C C . PRO A 1 107 ? -31.776 6.185 30.022 1.00 53.31 107 PRO A C 1
ATOM 846 O O . PRO A 1 107 ? -32.162 7.029 29.211 1.00 53.31 107 PRO A O 1
ATOM 849 N N . GLN A 1 108 ? -32.594 5.387 30.717 1.00 48.97 108 GLN A N 1
ATOM 850 C CA . GLN A 1 108 ? -34.010 5.673 30.983 1.00 48.97 108 GLN A CA 1
ATOM 851 C C . GLN A 1 108 ? -34.091 6.616 32.184 1.00 48.97 108 GLN A C 1
ATOM 853 O O . GLN A 1 108 ? -33.340 6.361 33.156 1.00 48.97 108 GLN A O 1
#

Solvent-accessible surface area (backbone atoms only — not comparable to full-atom values): 6094 Å² total; per-residue (Å²): 135,83,84,70,78,60,70,66,69,54,50,56,53,51,52,52,53,52,51,54,53,51,55,48,53,49,50,50,53,50,50,50,52,49,46,51,48,44,44,54,53,48,52,59,54,63,41,24,65,62,35,45,76,42,52,46,90,93,74,73,46,40,39,29,63,51,36,70,66,57,36,53,56,53,48,50,51,51,49,54,50,50,51,52,55,52,48,56,60,53,46,62,58,47,55,56,53,53,51,50,57,55,65,76,65,60,87,129

Organism: NCBI:txid1804625

Sequence (108 aa):
MSDTPDPLSSRGRRQALLRAYWHKNLLLMGGCLTLWALAGLGCGVLWANWLNQWNLPGTGYPLGFWFAHQGAIIVFVLTILFYALVMNRLDKKHEVELARLLSEGGPQ

Foldseek 3Di:
DPCPDDPVVVVVVVVVVVVVVVVVVVVLVVLLVVLLCCLCVPCLPVCLVVQQVDADPPPRHRRSVVCVPVVVVVSVVVSVVSSVVVVVVVVVVVVVVVVVVPVVPDDD

Radius of gyration: 23.79 Å; Cα contacts (8 Å, |Δi|>4): 45; chains: 1; bounding box: 47×18×76 Å

pLDDT: mean 70.48, std 7.0, range [48.97, 83.75]

InterPro domains:
  IPR019886 Sodium symporter small subunit [PF13937] (19-96)
  IPR019886 Sodium symporter small subunit [TIGR03647] (20-97)

Secondary structure (DSSP, 8-state):
------HHHHHHHHHHHHHHHHHHHHHHHHHHHHHHHIIIIIIIIITHHHHTTSBPTTT--BHHHHIIIIIHHHHHHHHHHHHHHHHHHHHHHHHHHHHHHHHHT---

Mean predicted aligned error: 12.54 Å